Protein AF-A0A936DVP3-F1 (afdb_monomer)

pLDDT: mean 81.12, std 16.07, range [41.84, 94.88]

Structure (mmCIF, N/CA/C/O backbone):
data_AF-A0A936DVP3-F1
#
_entry.id   AF-A0A936DVP3-F1
#
loop_
_atom_site.group_PDB
_atom_site.id
_atom_site.type_symbol
_atom_site.label_atom_id
_atom_site.label_alt_id
_atom_site.label_comp_id
_atom_site.label_asym_id
_atom_site.label_entity_id
_atom_site.label_seq_id
_atom_site.pdbx_PDB_ins_code
_atom_site.Cartn_x
_atom_site.Cartn_y
_atom_site.Cartn_z
_atom_site.occupancy
_atom_site.B_iso_or_equiv
_atom_site.auth_seq_id
_atom_site.auth_comp_id
_atom_site.auth_asym_id
_atom_site.auth_atom_id
_atom_site.pdbx_PDB_model_num
ATOM 1 N N . MET A 1 1 ? -22.765 11.257 8.612 1.00 46.91 1 MET A N 1
ATOM 2 C CA . MET A 1 1 ? -21.535 12.067 8.511 1.00 46.91 1 MET A CA 1
ATOM 3 C C . MET A 1 1 ? -20.556 11.197 7.755 1.00 46.91 1 MET A C 1
ATOM 5 O O . MET A 1 1 ? -20.357 10.068 8.188 1.00 46.91 1 MET A O 1
ATOM 9 N N . GLU A 1 2 ? -20.076 11.655 6.603 1.00 44.72 2 GLU A N 1
ATOM 10 C CA . GLU A 1 2 ? -19.141 10.878 5.783 1.00 44.72 2 GLU A CA 1
ATOM 11 C C . GLU A 1 2 ? -17.770 10.792 6.474 1.00 44.72 2 GLU A C 1
ATOM 13 O O . GLU A 1 2 ? -17.414 11.715 7.216 1.00 44.72 2 GLU A O 1
ATOM 18 N N . PRO A 1 3 ? -17.003 9.707 6.280 1.00 55.53 3 PRO A N 1
ATOM 19 C CA . PRO A 1 3 ? -15.643 9.616 6.790 1.00 55.53 3 PRO A CA 1
ATOM 20 C C . PRO A 1 3 ? -14.762 10.691 6.148 1.00 55.53 3 PRO A C 1
ATOM 22 O O . PRO A 1 3 ? -14.774 10.858 4.929 1.00 55.53 3 PRO A O 1
ATOM 25 N N . THR A 1 4 ? -13.964 11.392 6.950 1.00 58.44 4 THR A N 1
ATOM 26 C CA . THR A 1 4 ? -12.962 12.326 6.425 1.00 58.44 4 THR A CA 1
ATOM 27 C C . THR A 1 4 ? -11.648 11.575 6.271 1.00 58.44 4 THR A C 1
ATOM 29 O O . THR A 1 4 ? -11.075 11.110 7.258 1.00 58.44 4 THR A O 1
ATOM 32 N N . VAL A 1 5 ? -11.165 11.447 5.039 1.00 58.06 5 VAL A N 1
ATOM 33 C CA . VAL A 1 5 ? -9.807 10.963 4.773 1.00 58.06 5 VAL A CA 1
ATOM 34 C C . VAL A 1 5 ? -8.860 12.152 4.902 1.00 58.06 5 VAL A C 1
ATOM 36 O O . VAL A 1 5 ? -9.026 13.147 4.199 1.00 58.06 5 VAL A O 1
ATOM 39 N N . ILE A 1 6 ? -7.881 12.063 5.803 1.00 57.75 6 ILE A N 1
ATOM 40 C CA . ILE A 1 6 ? -6.752 13.000 5.854 1.00 57.75 6 ILE A CA 1
ATOM 41 C C . ILE A 1 6 ? -5.555 12.338 5.162 1.00 57.75 6 I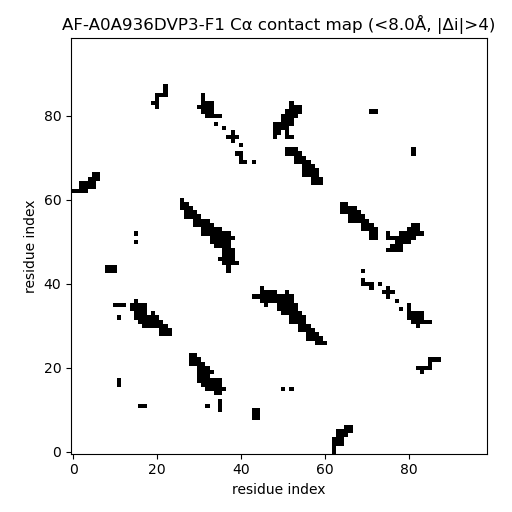LE A C 1
ATOM 43 O O . ILE A 1 6 ? -4.776 11.618 5.783 1.00 57.75 6 ILE A O 1
ATOM 47 N N . SER A 1 7 ? -5.460 12.512 3.842 1.00 55.09 7 SER A N 1
ATOM 48 C CA . SER A 1 7 ? -4.346 12.015 3.028 1.00 55.09 7 SER A CA 1
ATOM 49 C C . SER A 1 7 ? -3.312 13.125 2.824 1.00 55.09 7 SER A C 1
ATOM 51 O O . SER A 1 7 ? -3.503 14.001 1.983 1.00 55.09 7 SER A O 1
ATOM 53 N N . GLU A 1 8 ? -2.222 13.094 3.582 1.00 48.53 8 GLU A N 1
ATOM 54 C CA . GLU A 1 8 ? -1.038 13.925 3.333 1.00 48.53 8 GLU A CA 1
ATOM 55 C C . GLU A 1 8 ? -0.014 13.070 2.560 1.00 48.53 8 GLU A C 1
ATOM 57 O O . GLU A 1 8 ? 0.383 12.011 3.042 1.00 48.53 8 GLU A O 1
ATOM 62 N N . GLY A 1 9 ? 0.407 13.508 1.366 1.00 54.72 9 GLY A N 1
ATOM 63 C CA . GLY A 1 9 ? 1.612 12.990 0.691 1.00 54.72 9 GLY A CA 1
ATOM 64 C C . GLY A 1 9 ? 1.558 11.567 0.117 1.00 54.72 9 GLY A C 1
ATOM 65 O O . GLY A 1 9 ? 2.586 10.894 0.099 1.00 54.72 9 GLY A O 1
ATOM 66 N N . ILE A 1 10 ? 0.394 11.097 -0.344 1.00 62.41 10 ILE A N 1
ATOM 67 C CA . ILE A 1 10 ? 0.266 9.758 -0.938 1.00 62.41 10 ILE A CA 1
ATOM 68 C C . ILE A 1 10 ? 0.624 9.799 -2.425 1.00 62.41 10 ILE A C 1
ATOM 70 O O . ILE A 1 10 ? -0.003 10.540 -3.187 1.00 62.41 10 ILE A O 1
ATOM 74 N N . ASN A 1 11 ? 1.570 8.960 -2.848 1.00 64.19 11 ASN A N 1
ATOM 75 C CA . ASN A 1 11 ? 1.873 8.737 -4.263 1.00 64.19 11 ASN A CA 1
ATOM 76 C C . ASN A 1 11 ? 0.800 7.874 -4.913 1.00 64.19 11 ASN A C 1
ATOM 78 O O . ASN A 1 11 ? 0.940 6.675 -5.086 1.00 64.19 11 ASN A O 1
ATOM 82 N N . THR A 1 12 ? -0.348 8.492 -5.151 1.00 66.81 12 THR A N 1
ATOM 83 C CA . THR A 1 12 ? -1.434 7.902 -5.937 1.00 66.81 12 THR A CA 1
ATOM 84 C C . THR A 1 12 ? -1.496 8.647 -7.253 1.00 66.81 12 THR A C 1
ATOM 86 O O . THR A 1 12 ? -2.471 9.340 -7.558 1.00 66.81 12 THR A O 1
ATOM 89 N N . GLY A 1 13 ? -0.394 8.572 -7.994 1.00 73.62 13 GLY A N 1
ATOM 90 C CA . GLY A 1 13 ? -0.302 9.089 -9.343 1.00 73.62 13 GLY A CA 1
ATOM 91 C C . GLY A 1 13 ? -1.471 8.608 -10.202 1.00 73.62 13 GLY A C 1
ATOM 92 O O . GLY A 1 13 ? -2.132 7.593 -9.951 1.00 73.62 13 GLY A O 1
ATOM 93 N N . SER A 1 14 ? -1.784 9.390 -11.233 1.00 76.12 14 SER A N 1
ATOM 94 C CA . SER A 1 14 ? -2.804 9.005 -12.202 1.00 76.12 14 SER A CA 1
ATOM 95 C C . SER A 1 14 ? -2.345 7.757 -12.958 1.00 76.12 14 SER A C 1
ATOM 97 O O . SER A 1 14 ? -1.598 7.876 -13.923 1.00 76.12 14 SER A O 1
ATOM 99 N N . GLY A 1 15 ? -2.857 6.587 -12.582 1.00 79.00 15 GLY A N 1
ATOM 100 C CA . GLY A 1 15 ? -2.497 5.315 -13.218 1.00 79.00 15 GLY A CA 1
ATOM 101 C C . GLY A 1 15 ? -2.071 4.235 -12.232 1.00 79.00 15 GLY A C 1
ATOM 102 O O . GLY A 1 15 ? -2.130 3.065 -12.591 1.00 79.00 15 GLY A O 1
ATOM 103 N N . ASP A 1 16 ? -1.785 4.605 -10.983 1.00 86.69 16 ASP A N 1
ATOM 104 C CA . ASP A 1 16 ? -1.182 3.721 -9.972 1.00 86.69 16 ASP A CA 1
ATOM 105 C C . ASP A 1 16 ? -2.149 2.661 -9.423 1.00 86.69 16 ASP A C 1
ATOM 107 O O . ASP A 1 16 ? -1.786 1.764 -8.658 1.00 86.69 16 ASP A O 1
ATOM 111 N N . GLN A 1 17 ? -3.414 2.747 -9.843 1.00 90.44 17 GLN A N 1
ATOM 112 C CA . GLN A 1 17 ? -4.494 1.833 -9.478 1.00 90.44 17 GLN A CA 1
ATOM 113 C C . GLN A 1 17 ? -4.678 1.703 -7.961 1.00 90.44 17 GLN A C 1
ATOM 115 O O . GLN A 1 17 ? -5.043 0.638 -7.467 1.00 90.44 17 GLN A O 1
ATOM 120 N N . PHE A 1 18 ? -4.460 2.784 -7.209 1.00 90.19 18 PHE A N 1
ATOM 121 C CA . PHE A 1 18 ? -4.799 2.810 -5.790 1.00 90.19 18 PHE A CA 1
ATOM 122 C C . PHE A 1 18 ? -6.262 2.402 -5.580 1.00 90.19 18 PHE A C 1
ATOM 124 O O . PHE A 1 18 ? -7.175 2.961 -6.191 1.00 90.19 18 PHE A O 1
ATOM 131 N N . GLY A 1 19 ? -6.483 1.409 -4.720 1.00 89.94 19 GLY A N 1
ATOM 132 C CA . GLY A 1 19 ? -7.802 0.808 -4.532 1.00 89.94 19 GLY A CA 1
ATOM 133 C C . GLY A 1 19 ? -8.073 -0.408 -5.419 1.00 89.94 19 GLY A C 1
ATOM 134 O O . GLY A 1 19 ? -9.186 -0.929 -5.370 1.00 89.94 19 GLY A O 1
ATOM 135 N N . SER A 1 20 ? -7.096 -0.906 -6.188 1.00 89.38 20 SER A N 1
ATOM 136 C CA . SER A 1 20 ? -7.262 -2.139 -6.980 1.00 89.38 20 SER A CA 1
ATOM 137 C C . SER A 1 20 ? -7.554 -3.359 -6.101 1.00 89.38 20 SER A C 1
ATOM 139 O O . SER A 1 20 ? -8.225 -4.296 -6.530 1.00 89.38 20 SER A O 1
ATOM 141 N N . ALA A 1 21 ? -7.042 -3.341 -4.869 1.00 89.38 21 ALA A N 1
ATOM 142 C CA . ALA A 1 21 ? -7.331 -4.297 -3.817 1.00 89.38 21 ALA A CA 1
ATOM 1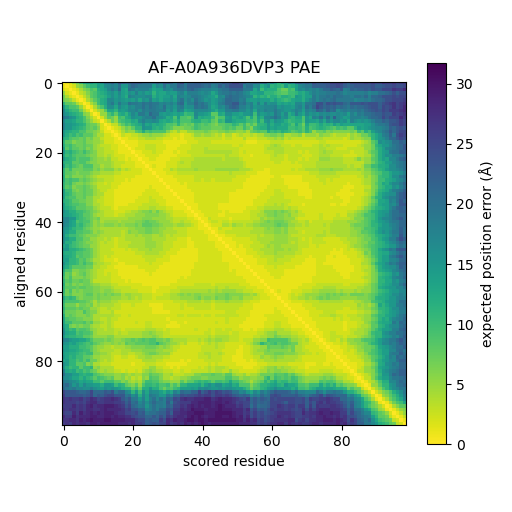43 C C . ALA A 1 21 ? -7.582 -3.524 -2.519 1.00 89.38 21 ALA A C 1
ATOM 145 O O . ALA A 1 21 ? -6.754 -2.714 -2.108 1.00 89.38 21 ALA A O 1
ATOM 146 N N . VAL A 1 22 ? -8.721 -3.772 -1.873 1.00 90.56 22 VAL A N 1
ATOM 147 C CA . VAL A 1 22 ? -9.097 -3.123 -0.612 1.00 90.56 22 VAL A CA 1
ATOM 148 C C . VAL A 1 22 ? -9.514 -4.190 0.387 1.00 90.56 22 VAL A C 1
ATOM 150 O O . VAL A 1 22 ? -10.396 -5.004 0.111 1.00 90.56 22 VAL A O 1
ATOM 153 N N . LEU A 1 23 ? -8.901 -4.155 1.566 1.00 89.62 23 LEU A N 1
ATOM 154 C CA . LEU A 1 23 ? -9.297 -4.944 2.725 1.00 89.62 23 LEU A CA 1
ATOM 155 C C . LEU A 1 23 ? -9.597 -4.004 3.883 1.00 89.62 23 LEU A C 1
ATOM 157 O O . LEU A 1 23 ? -8.817 -3.100 4.165 1.00 89.62 23 LEU A O 1
ATOM 1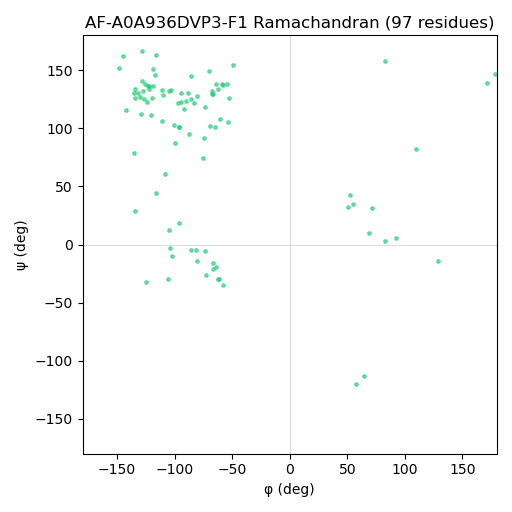61 N N . ILE A 1 24 ? -10.711 -4.229 4.573 1.00 89.94 24 ILE A N 1
ATOM 162 C CA . ILE A 1 24 ? -11.100 -3.450 5.750 1.00 89.94 24 ILE A CA 1
ATOM 163 C C . ILE A 1 24 ? -11.485 -4.423 6.859 1.00 89.94 24 ILE A C 1
ATOM 165 O O . ILE A 1 24 ? -12.277 -5.340 6.640 1.00 89.94 24 ILE A O 1
ATOM 169 N N . SER A 1 25 ? -10.935 -4.213 8.051 1.00 88.69 25 SER A N 1
ATOM 170 C CA . SER A 1 25 ? -11.310 -4.948 9.255 1.00 88.69 25 SER A CA 1
ATOM 171 C C . SER A 1 25 ? -11.295 -4.007 10.456 1.00 88.69 25 SER A C 1
ATOM 173 O O . SER A 1 25 ? -10.254 -3.456 10.810 1.00 88.69 25 SER A O 1
ATOM 175 N N . GLY A 1 26 ? -12.467 -3.782 11.056 1.00 90.50 26 GLY A N 1
ATOM 176 C CA . GLY A 1 26 ? -12.633 -2.828 12.153 1.00 90.50 26 GLY A CA 1
ATOM 177 C C . GLY A 1 26 ? -12.200 -1.412 11.761 1.00 90.50 26 GLY A C 1
ATOM 178 O O . GLY A 1 26 ? -12.744 -0.824 10.826 1.00 90.50 26 GLY A O 1
ATOM 179 N N . ASP A 1 27 ? -11.214 -0.887 12.484 1.00 93.31 27 ASP A N 1
ATOM 180 C CA . ASP A 1 27 ? -10.627 0.439 12.271 1.00 93.31 27 ASP A CA 1
ATOM 181 C C . ASP A 1 27 ? -9.344 0.401 11.429 1.00 93.31 27 ASP A C 1
ATOM 183 O O . ASP A 1 27 ? -8.576 1.356 11.454 1.00 93.31 27 ASP A O 1
ATOM 187 N N . MET A 1 28 ? -9.090 -0.681 10.688 1.00 92.50 28 MET A N 1
ATOM 188 C CA . MET A 1 28 ? -7.941 -0.809 9.789 1.00 92.50 28 MET A CA 1
ATOM 189 C C . MET A 1 28 ? -8.395 -1.008 8.343 1.00 92.50 28 MET A C 1
ATOM 191 O O . MET A 1 28 ? -9.280 -1.821 8.068 1.00 92.50 28 MET A O 1
ATOM 195 N N . ALA A 1 29 ? -7.746 -0.303 7.418 1.00 91.75 29 ALA A N 1
ATOM 196 C CA . ALA A 1 29 ? -7.878 -0.511 5.983 1.00 91.75 29 ALA A CA 1
ATOM 197 C C . ALA A 1 29 ? -6.498 -0.733 5.357 1.00 91.75 29 ALA A C 1
ATOM 199 O O . ALA A 1 29 ? -5.536 -0.050 5.703 1.00 91.75 29 ALA A O 1
ATOM 200 N N . VAL A 1 30 ? -6.408 -1.683 4.432 1.00 93.00 30 VAL A N 1
ATOM 201 C CA . VAL A 1 30 ? -5.202 -1.995 3.662 1.00 93.00 30 VAL A CA 1
ATOM 202 C C . VAL A 1 30 ? -5.561 -1.894 2.189 1.00 93.00 30 VAL A C 1
ATOM 204 O O . VAL A 1 30 ? -6.501 -2.549 1.731 1.00 93.00 30 VAL A O 1
ATOM 207 N N . ILE A 1 31 ? -4.845 -1.041 1.467 1.00 92.81 31 ILE A N 1
ATOM 208 C CA . ILE A 1 31 ? -5.171 -0.663 0.096 1.00 92.81 31 ILE A CA 1
ATOM 209 C C . ILE A 1 31 ? -3.951 -0.898 -0.789 1.00 92.81 31 ILE A C 1
ATOM 211 O O . ILE A 1 31 ? -2.871 -0.392 -0.499 1.00 92.81 31 ILE A O 1
ATOM 215 N N . GLY A 1 32 ? -4.125 -1.673 -1.855 1.00 93.19 32 GLY A N 1
ATOM 216 C CA . GLY A 1 32 ? -3.105 -1.902 -2.873 1.00 93.19 32 GLY A CA 1
ATOM 217 C C . GLY A 1 32 ? -3.123 -0.823 -3.954 1.00 93.19 32 GLY A C 1
ATOM 218 O O . GLY A 1 32 ? -4.194 -0.337 -4.330 1.00 93.19 32 GLY A O 1
ATOM 219 N N . ALA A 1 33 ? -1.935 -0.487 -4.451 1.00 94.88 33 ALA A N 1
ATOM 220 C CA . ALA A 1 33 ? -1.690 0.321 -5.642 1.00 94.88 33 ALA A CA 1
ATOM 221 C C . ALA A 1 33 ? -0.590 -0.372 -6.470 1.00 94.88 33 ALA A C 1
ATOM 223 O O . ALA A 1 33 ? 0.585 -0.031 -6.356 1.00 94.88 33 ALA A O 1
ATOM 224 N N . PRO A 1 34 ? -0.924 -1.429 -7.229 1.00 94.62 34 PRO A N 1
ATOM 225 C CA . PRO A 1 34 ? 0.059 -2.271 -7.910 1.00 94.62 34 PRO A CA 1
ATOM 226 C C . PRO A 1 34 ? 0.824 -1.563 -9.022 1.00 94.62 34 PRO A C 1
ATOM 228 O O . PRO A 1 34 ? 1.845 -2.077 -9.456 1.00 94.62 34 PRO A O 1
ATOM 231 N N . ASN A 1 35 ? 0.333 -0.417 -9.482 1.00 94.31 35 ASN A N 1
ATOM 232 C CA . ASN A 1 35 ? 0.976 0.375 -10.518 1.00 94.31 35 ASN A CA 1
ATOM 233 C C . ASN A 1 35 ? 1.659 1.618 -9.938 1.00 94.31 35 ASN A C 1
ATOM 235 O O . ASN A 1 35 ? 1.985 2.533 -10.677 1.00 94.31 35 ASN A O 1
ATOM 239 N N . GLU A 1 36 ? 1.815 1.696 -8.616 1.00 93.81 36 GLU A N 1
ATOM 240 C CA . GLU A 1 36 ? 2.590 2.778 -8.026 1.00 93.81 36 GLU A CA 1
ATOM 241 C C . GLU A 1 36 ? 4.065 2.636 -8.401 1.00 93.81 36 GLU A C 1
ATOM 243 O O . GLU A 1 36 ? 4.6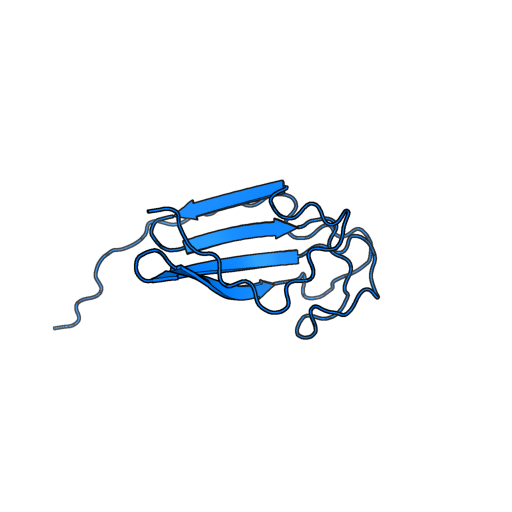64 1.564 -8.253 1.00 93.81 36 GLU A O 1
ATOM 248 N N . ASP A 1 37 ? 4.626 3.733 -8.897 1.00 92.69 37 ASP A N 1
ATOM 249 C CA .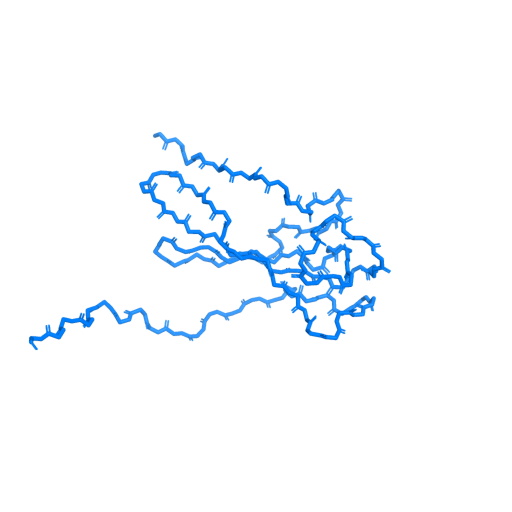 ASP A 1 37 ? 6.017 3.818 -9.306 1.00 92.69 37 ASP A CA 1
ATOM 250 C C . ASP A 1 37 ? 6.854 4.261 -8.115 1.00 92.69 37 ASP A C 1
ATOM 252 O O . ASP A 1 37 ? 6.592 5.324 -7.575 1.00 92.69 37 ASP A O 1
ATOM 256 N N . SER A 1 38 ? 7.868 3.485 -7.720 1.00 91.62 38 SER A N 1
ATOM 257 C CA . SER A 1 38 ? 8.885 3.874 -6.724 1.00 91.62 38 SER A CA 1
ATOM 258 C C . SER A 1 38 ? 9.864 2.718 -6.487 1.00 91.62 38 SER A C 1
ATOM 260 O O . SER A 1 38 ? 9.474 1.555 -6.517 1.00 91.62 38 SER A O 1
ATOM 262 N N . ALA A 1 39 ? 11.135 2.984 -6.208 1.00 90.31 39 ALA A N 1
ATOM 263 C CA . ALA A 1 39 ? 12.054 2.015 -5.599 1.00 90.31 39 ALA A CA 1
ATOM 264 C C . ALA A 1 39 ? 12.254 2.286 -4.092 1.00 90.31 39 ALA A C 1
ATOM 266 O O . ALA A 1 39 ? 12.853 1.484 -3.371 1.00 90.31 39 ALA A O 1
ATOM 267 N N . SER A 1 40 ? 11.771 3.426 -3.598 1.00 88.38 40 SER A N 1
ATOM 268 C CA . SER A 1 40 ? 11.996 3.913 -2.242 1.00 88.38 40 SER A CA 1
ATOM 269 C C . SER A 1 40 ? 10.956 3.399 -1.256 1.00 88.38 40 SER A C 1
ATOM 271 O O . SER A 1 40 ? 9.762 3.566 -1.448 1.00 88.38 40 SER A O 1
ATOM 273 N N . ILE A 1 41 ? 11.398 2.854 -0.122 1.00 84.81 41 ILE A N 1
ATOM 274 C CA . ILE A 1 41 ? 10.494 2.429 0.964 1.00 84.81 41 ILE A CA 1
ATOM 275 C C . ILE A 1 41 ? 10.126 3.566 1.938 1.00 84.81 41 ILE A C 1
ATOM 277 O O . ILE A 1 41 ? 9.349 3.346 2.864 1.00 84.81 41 ILE A O 1
ATOM 281 N N . VAL A 1 42 ? 10.715 4.759 1.779 1.00 82.88 42 VAL A N 1
ATOM 282 C CA . VAL A 1 42 ? 10.530 5.907 2.694 1.00 82.88 42 VAL A CA 1
ATOM 283 C C . VAL A 1 42 ? 10.055 7.179 1.998 1.00 82.88 42 VAL A C 1
ATOM 285 O O . VAL A 1 42 ? 9.332 7.964 2.606 1.00 82.88 42 VAL A O 1
ATOM 288 N N . ASP A 1 43 ? 10.461 7.394 0.747 1.00 86.25 43 ASP A N 1
ATOM 289 C CA . ASP A 1 43 ? 10.059 8.551 -0.047 1.00 86.25 43 ASP A CA 1
ATOM 290 C C . ASP A 1 43 ? 8.958 8.129 -1.005 1.00 86.25 43 ASP A C 1
ATOM 292 O O . ASP A 1 43 ? 9.217 7.502 -2.027 1.00 86.25 43 ASP A O 1
ATOM 296 N N . GLN A 1 44 ? 7.727 8.483 -0.654 1.00 85.12 44 GLN A N 1
ATOM 297 C CA . GLN A 1 44 ? 6.581 8.212 -1.507 1.00 85.12 44 GLN A CA 1
ATOM 298 C C . GLN A 1 44 ? 6.648 9.031 -2.802 1.00 85.12 44 GLN A C 1
ATOM 300 O O . GLN A 1 44 ? 6.074 8.611 -3.779 1.00 85.12 44 GLN A O 1
ATOM 305 N N . ASN A 1 45 ? 7.382 10.144 -2.892 1.00 85.25 45 ASN A N 1
ATOM 306 C CA . ASN A 1 45 ? 7.456 10.902 -4.152 1.00 85.25 45 ASN A CA 1
ATOM 307 C C . ASN A 1 45 ? 8.455 10.316 -5.163 1.00 85.25 45 ASN A C 1
ATOM 309 O O . ASN A 1 45 ? 8.576 10.838 -6.277 1.00 85.25 45 ASN A O 1
ATOM 313 N N . ASP A 1 46 ? 9.206 9.281 -4.781 1.00 88.31 46 ASP A N 1
ATOM 314 C CA . ASP A 1 46 ? 10.062 8.566 -5.716 1.00 88.31 46 ASP A CA 1
ATOM 315 C C . ASP A 1 46 ? 9.204 7.882 -6.781 1.00 88.31 46 ASP A C 1
ATOM 317 O O . ASP A 1 46 ? 8.175 7.319 -6.462 1.00 88.31 46 ASP A O 1
ATOM 321 N N . ASN A 1 47 ? 9.637 7.932 -8.037 1.00 90.81 47 ASN A N 1
ATOM 322 C CA . ASN A 1 47 ? 8.972 7.283 -9.171 1.00 90.81 47 ASN A CA 1
ATOM 323 C C . ASN A 1 47 ? 10.006 6.545 -10.045 1.00 90.81 47 ASN A C 1
ATOM 325 O O . ASN A 1 47 ? 9.893 6.465 -11.267 1.00 90.81 47 ASN A O 1
ATOM 329 N N . SER A 1 48 ? 11.100 6.082 -9.428 1.00 92.94 48 SER A N 1
ATOM 330 C CA . SER A 1 48 ? 12.266 5.549 -10.143 1.00 92.94 48 SER A CA 1
ATOM 331 C C . SER A 1 48 ? 12.125 4.099 -10.630 1.00 92.94 48 SER A C 1
ATOM 333 O O . SER A 1 48 ? 12.915 3.681 -11.480 1.00 92.94 48 SER A O 1
ATOM 335 N N . ALA A 1 49 ? 11.126 3.347 -10.153 1.00 93.12 49 ALA A N 1
ATOM 336 C CA . ALA A 1 49 ? 10.832 1.984 -10.603 1.00 93.12 49 ALA A CA 1
ATOM 337 C C . ALA A 1 49 ? 9.353 1.832 -10.979 1.00 93.12 49 ALA A C 1
ATOM 339 O O . ALA A 1 49 ? 8.484 1.887 -10.115 1.00 93.12 49 ALA A O 1
ATOM 340 N N . LEU A 1 50 ? 9.109 1.637 -12.277 1.00 93.75 50 LEU A N 1
ATOM 341 C CA . LEU A 1 50 ? 7.788 1.612 -12.912 1.00 93.75 50 LEU A CA 1
ATOM 342 C C . LEU A 1 50 ? 6.957 0.398 -12.477 1.00 93.75 50 LEU A C 1
ATOM 344 O O . LEU A 1 50 ? 7.442 -0.726 -12.588 1.00 93.75 50 LEU A O 1
ATOM 348 N N . ASP A 1 51 ? 5.700 0.592 -12.090 1.00 93.75 51 ASP A N 1
ATOM 349 C CA . ASP A 1 51 ? 4.750 -0.451 -11.689 1.00 93.75 51 ASP A CA 1
ATOM 350 C C . ASP A 1 51 ? 5.328 -1.420 -10.630 1.00 93.75 51 ASP A C 1
ATOM 352 O O . ASP A 1 51 ? 5.042 -2.624 -10.634 1.00 93.75 51 ASP A O 1
ATOM 356 N N . SER A 1 52 ? 6.207 -0.934 -9.748 1.00 94.44 52 SER A N 1
ATOM 357 C CA . SER A 1 52 ? 6.784 -1.760 -8.675 1.00 94.44 52 SER A CA 1
ATOM 358 C C . SER A 1 52 ? 5.756 -2.059 -7.580 1.00 94.44 52 SER A C 1
ATOM 360 O O . SER A 1 52 ? 5.805 -3.102 -6.920 1.00 94.44 52 SER A O 1
ATOM 362 N N . GLY A 1 53 ? 4.773 -1.170 -7.441 1.00 94.56 53 GLY A N 1
ATOM 363 C CA . GLY A 1 53 ? 3.601 -1.316 -6.605 1.00 94.56 53 GLY A CA 1
ATOM 364 C C . GLY A 1 53 ? 3.829 -0.962 -5.139 1.00 94.56 53 GLY A C 1
ATOM 365 O O . GLY A 1 53 ? 4.943 -0.997 -4.600 1.00 94.56 53 GLY A O 1
ATOM 366 N N . ALA A 1 54 ? 2.731 -0.646 -4.463 1.00 94.00 54 ALA A N 1
ATOM 367 C CA . ALA A 1 54 ? 2.709 -0.290 -3.055 1.00 94.00 54 ALA A CA 1
ATOM 368 C C . ALA A 1 54 ? 1.453 -0.798 -2.339 1.00 94.00 54 ALA A C 1
ATOM 370 O O . ALA A 1 54 ? 0.421 -1.118 -2.939 1.00 94.00 54 ALA A O 1
ATOM 371 N N . VAL A 1 55 ? 1.543 -0.841 -1.010 1.00 93.69 55 VAL A N 1
ATOM 372 C CA . VAL A 1 55 ? 0.415 -1.070 -0.107 1.00 93.69 55 VAL A CA 1
ATOM 373 C C . VAL A 1 55 ? 0.375 0.028 0.945 1.00 93.69 55 VAL A C 1
ATOM 375 O O . VAL A 1 55 ? 1.368 0.314 1.611 1.00 93.69 55 VAL A O 1
ATOM 378 N N . TYR A 1 56 ? -0.806 0.595 1.144 1.00 92.00 56 TYR A N 1
ATOM 379 C CA . TYR A 1 56 ? -1.065 1.650 2.110 1.00 92.00 56 TYR A CA 1
ATOM 380 C C . TYR A 1 56 ? -1.932 1.105 3.234 1.00 92.00 56 TYR A C 1
ATOM 382 O O . TYR A 1 56 ? -2.952 0.456 2.988 1.00 92.00 56 TYR A O 1
ATOM 390 N N . VAL A 1 57 ? -1.539 1.384 4.472 1.00 92.19 57 VAL A N 1
ATOM 391 C CA . VAL A 1 57 ? -2.308 1.010 5.661 1.00 92.19 57 VAL A CA 1
ATOM 392 C C . VAL A 1 57 ? -2.880 2.269 6.279 1.00 92.19 57 VAL A C 1
ATOM 394 O O . VAL A 1 57 ? -2.138 3.207 6.567 1.00 92.19 57 VAL A O 1
ATOM 397 N N . PHE A 1 58 ? -4.182 2.269 6.528 1.00 92.00 58 PHE A N 1
ATOM 398 C CA . PHE A 1 58 ? -4.891 3.339 7.211 1.00 92.00 58 PHE A CA 1
ATOM 399 C C . PHE A 1 58 ? -5.495 2.825 8.507 1.00 92.00 58 PHE A C 1
ATOM 401 O O . PHE A 1 58 ? -5.968 1.686 8.573 1.00 92.00 58 PHE A O 1
ATOM 408 N N . THR A 1 59 ? -5.538 3.690 9.515 1.00 93.62 59 THR A N 1
ATOM 409 C CA . THR A 1 59 ? -6.337 3.464 10.718 1.00 93.62 59 THR A CA 1
ATOM 410 C C . THR A 1 59 ? -7.390 4.542 10.889 1.00 93.62 59 THR A C 1
ATOM 412 O O . THR A 1 59 ? -7.226 5.680 10.440 1.00 93.62 59 THR A O 1
ATOM 415 N N . ARG A 1 60 ? -8.500 4.166 11.521 1.00 93.31 60 ARG A N 1
ATOM 416 C CA . ARG A 1 60 ? -9.616 5.057 11.807 1.00 93.31 60 ARG A CA 1
ATOM 417 C C . ARG A 1 60 ? -9.642 5.447 13.278 1.00 93.31 60 ARG A C 1
ATOM 419 O O . ARG A 1 60 ? -9.640 4.587 14.151 1.00 93.31 60 ARG A O 1
ATOM 426 N N . THR A 1 61 ? -9.788 6.741 13.539 1.00 90.88 61 THR A N 1
ATOM 427 C CA . THR A 1 61 ? -10.136 7.275 14.861 1.00 90.88 61 THR A CA 1
ATOM 428 C C . THR A 1 61 ? -11.439 8.058 14.738 1.00 90.88 61 THR A C 1
ATOM 430 O O . THR A 1 61 ? -11.495 9.108 14.094 1.00 90.88 61 THR A O 1
ATOM 433 N N . GLY A 1 62 ? -12.517 7.542 15.333 1.00 90.31 62 GLY A N 1
ATOM 434 C CA . GLY A 1 62 ? -13.858 8.099 15.145 1.00 90.31 62 GLY A CA 1
ATOM 435 C C . GLY A 1 62 ? -14.310 7.963 13.688 1.00 90.31 62 GLY A C 1
ATOM 436 O O . GLY A 1 62 ? -14.517 6.855 13.203 1.00 90.31 62 GLY A O 1
ATOM 437 N N . THR A 1 63 ? -14.465 9.083 12.981 1.00 87.31 63 THR A N 1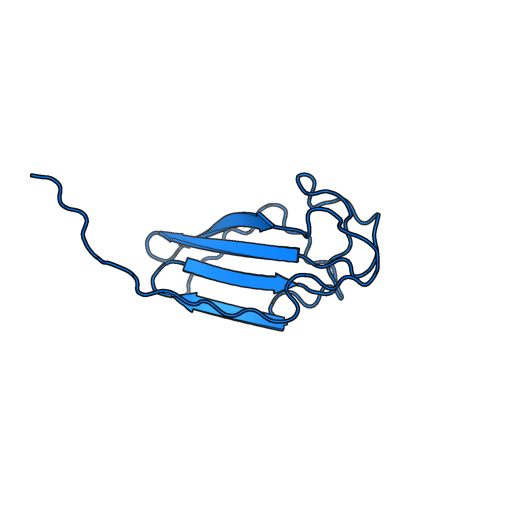
ATOM 438 C CA . THR A 1 63 ? -14.799 9.110 11.543 1.00 87.31 63 THR A CA 1
ATOM 439 C C . THR A 1 63 ? -13.606 9.451 10.648 1.00 87.31 63 THR A C 1
ATOM 441 O O . THR A 1 63 ? -13.760 9.472 9.428 1.00 87.31 63 THR A O 1
ATOM 444 N N . ALA A 1 64 ? -12.436 9.734 11.226 1.00 87.88 64 ALA A N 1
ATOM 445 C CA . ALA A 1 64 ? -11.255 10.151 10.482 1.00 87.88 64 ALA A CA 1
ATOM 446 C C . ALA A 1 64 ? -10.359 8.952 10.166 1.00 87.88 64 ALA A C 1
ATOM 448 O O . ALA A 1 64 ? -10.025 8.192 11.074 1.00 87.88 64 ALA A O 1
ATOM 449 N N . TRP A 1 65 ? -9.948 8.814 8.906 1.00 91.00 65 TRP A N 1
ATOM 450 C CA . TRP A 1 65 ? -8.936 7.847 8.476 1.00 91.00 65 TRP A CA 1
ATOM 451 C C . TRP A 1 65 ? -7.602 8.550 8.245 1.00 91.00 65 TRP A C 1
ATOM 453 O O . TRP A 1 65 ? -7.564 9.567 7.550 1.00 91.00 65 TRP A O 1
ATOM 463 N N . SER A 1 66 ? -6.520 7.990 8.778 1.00 90.19 66 SER A N 1
ATOM 464 C CA . SER A 1 66 ? -5.152 8.466 8.559 1.00 90.19 66 SER A CA 1
ATOM 465 C C . SER A 1 66 ? -4.244 7.332 8.098 1.00 90.19 66 SER A C 1
ATOM 467 O O . SER A 1 66 ? -4.358 6.199 8.573 1.00 90.19 66 SER A O 1
ATOM 469 N N . GLN A 1 67 ? -3.338 7.627 7.164 1.00 90.75 67 GLN A N 1
ATOM 470 C CA . GLN A 1 67 ? -2.313 6.674 6.745 1.00 90.75 67 GLN A CA 1
ATOM 471 C C . GLN A 1 67 ? -1.342 6.429 7.905 1.00 90.75 67 GLN A C 1
ATOM 473 O O . GLN A 1 67 ? -0.817 7.367 8.498 1.00 90.75 67 GLN A O 1
ATOM 478 N N . GLN A 1 68 ? -1.105 5.161 8.218 1.00 92.38 68 GLN A N 1
ATOM 479 C CA . GLN A 1 68 ? -0.149 4.713 9.230 1.00 92.38 68 GLN A CA 1
ATOM 480 C C . GLN A 1 68 ? 1.111 4.114 8.616 1.00 92.38 68 GLN A C 1
ATOM 482 O O . GLN A 1 68 ? 2.176 4.183 9.224 1.00 92.38 68 GLN A O 1
ATOM 487 N N . ALA A 1 69 ? 1.000 3.515 7.428 1.00 90.75 69 ALA A N 1
ATOM 488 C CA . ALA A 1 69 ? 2.145 2.920 6.758 1.00 90.75 69 ALA A CA 1
ATOM 489 C C . ALA A 1 69 ? 2.034 2.996 5.236 1.00 90.75 69 ALA A C 1
ATOM 491 O O . ALA A 1 69 ? 0.940 2.976 4.668 1.00 90.75 69 ALA A O 1
ATOM 492 N N . TYR A 1 70 ? 3.207 3.037 4.615 1.00 90.25 70 TYR A N 1
ATOM 493 C CA . TYR A 1 70 ? 3.461 2.796 3.203 1.00 90.25 70 TYR A CA 1
ATOM 494 C C . TYR A 1 70 ? 4.423 1.613 3.124 1.00 90.25 70 TYR A C 1
ATOM 496 O O . TYR A 1 70 ? 5.452 1.605 3.803 1.00 90.25 70 TYR A O 1
ATOM 504 N N . LEU A 1 71 ? 4.050 0.587 2.372 1.00 92.06 71 LEU A N 1
ATOM 505 C CA . LEU A 1 71 ? 4.788 -0.662 2.266 1.00 92.06 71 LEU A CA 1
ATOM 506 C C . LEU A 1 71 ? 5.124 -0.927 0.802 1.00 92.06 71 LEU A C 1
ATOM 508 O O . LEU A 1 71 ? 4.257 -0.831 -0.066 1.00 92.06 71 LEU A O 1
ATOM 512 N N . LYS A 1 72 ? 6.361 -1.358 0.564 1.00 92.00 72 LYS A N 1
ATOM 513 C CA . LYS A 1 72 ? 6.841 -1.851 -0.727 1.00 92.00 72 LYS A CA 1
ATOM 514 C C . LYS A 1 72 ? 7.504 -3.211 -0.569 1.00 92.00 72 LYS A C 1
ATOM 516 O O . LYS A 1 72 ? 7.858 -3.615 0.544 1.00 92.00 72 LYS A O 1
ATOM 521 N N . ALA A 1 73 ? 7.725 -3.890 -1.690 1.00 87.69 73 ALA A N 1
ATOM 522 C CA . ALA A 1 73 ? 8.648 -5.011 -1.720 1.00 87.69 73 ALA A CA 1
ATOM 523 C C . ALA A 1 73 ? 10.059 -4.541 -1.288 1.00 87.69 73 ALA A C 1
ATOM 525 O O . ALA A 1 73 ? 10.501 -3.468 -1.698 1.00 87.69 73 ALA A O 1
ATOM 526 N N . PRO A 1 74 ? 10.789 -5.317 -0.466 1.00 85.56 74 PRO A N 1
ATOM 527 C CA . PRO A 1 74 ? 12.146 -4.959 -0.038 1.00 85.56 74 PRO A CA 1
ATOM 528 C C . PRO A 1 74 ? 13.152 -4.916 -1.200 1.00 85.56 74 PRO A C 1
ATOM 530 O O . PRO A 1 74 ? 14.211 -4.309 -1.074 1.00 85.56 74 PRO A O 1
ATOM 533 N N . ASN A 1 75 ? 12.817 -5.556 -2.318 1.00 87.12 75 ASN A N 1
ATOM 534 C CA . ASN A 1 75 ? 13.537 -5.545 -3.583 1.00 87.12 75 ASN A CA 1
ATOM 535 C C . ASN A 1 75 ? 12.678 -4.905 -4.686 1.00 87.12 75 ASN A C 1
ATOM 537 O O . ASN A 1 75 ? 12.580 -5.483 -5.756 1.00 87.12 75 ASN A O 1
ATOM 541 N N . ALA A 1 76 ? 12.014 -3.778 -4.400 1.00 88.06 76 ALA A N 1
ATOM 542 C CA . ALA A 1 76 ? 11.108 -3.118 -5.341 1.00 88.06 76 ALA A CA 1
ATOM 543 C C . ALA A 1 76 ? 11.790 -2.839 -6.689 1.00 88.06 76 ALA A C 1
ATOM 545 O O . ALA A 1 76 ? 12.605 -1.921 -6.817 1.00 88.06 76 ALA A O 1
ATOM 546 N N . GLU A 1 77 ? 11.428 -3.637 -7.685 1.00 90.81 77 GLU A N 1
ATOM 547 C CA . GLU A 1 77 ? 11.879 -3.518 -9.062 1.00 90.81 77 GLU A CA 1
ATOM 548 C C . GLU A 1 77 ? 10.696 -3.211 -9.977 1.00 90.81 77 GLU A C 1
ATOM 550 O O . GLU A 1 77 ? 9.523 -3.355 -9.617 1.00 90.81 77 GLU A O 1
ATOM 555 N N . SER A 1 78 ? 11.007 -2.741 -11.183 1.00 93.06 78 SER A N 1
ATOM 556 C CA . SER A 1 78 ? 9.967 -2.430 -12.150 1.00 93.06 78 SER A CA 1
ATOM 557 C C . SER A 1 78 ? 9.114 -3.666 -12.439 1.00 93.06 78 SER A C 1
ATOM 559 O O . SER A 1 78 ? 9.649 -4.749 -12.677 1.00 93.06 78 SER A O 1
ATOM 561 N N . THR A 1 79 ? 7.797 -3.488 -12.513 1.00 92.19 79 THR A N 1
ATOM 562 C CA . THR A 1 79 ? 6.781 -4.512 -12.816 1.00 92.19 79 THR A CA 1
ATOM 563 C C . THR A 1 79 ? 6.559 -5.592 -11.751 1.00 92.19 79 THR A C 1
ATOM 565 O O . THR A 1 79 ? 5.804 -6.534 -12.003 1.00 92.19 79 THR A O 1
ATOM 568 N N . ASP A 1 80 ? 7.130 -5.444 -10.552 1.00 92.38 80 ASP A N 1
ATOM 569 C CA . ASP A 1 80 ? 6.866 -6.348 -9.421 1.00 92.38 80 ASP A CA 1
ATOM 570 C C . ASP A 1 80 ? 5.394 -6.340 -8.980 1.00 92.38 80 ASP A C 1
ATOM 572 O O . ASP A 1 80 ? 4.877 -7.353 -8.497 1.00 92.38 80 ASP A O 1
ATOM 576 N N . GLN A 1 81 ? 4.704 -5.209 -9.158 1.00 92.50 81 GLN A N 1
ATOM 577 C CA . GLN A 1 81 ? 3.283 -5.035 -8.861 1.00 92.50 81 GLN A CA 1
ATOM 578 C C . GLN A 1 81 ? 2.890 -5.464 -7.441 1.00 92.50 81 GLN A C 1
ATOM 580 O O . GLN A 1 81 ? 1.856 -6.113 -7.214 1.00 92.50 81 GLN A O 1
ATOM 585 N N . PHE A 1 82 ? 3.717 -5.105 -6.456 1.00 93.06 82 PHE A N 1
ATOM 586 C CA . PHE A 1 82 ? 3.420 -5.362 -5.054 1.00 93.06 82 PHE A CA 1
ATOM 587 C C . PHE A 1 82 ? 2.051 -4.775 -4.670 1.00 93.06 82 PHE A C 1
ATOM 589 O O . PHE A 1 82 ? 1.677 -3.681 -5.083 1.00 93.06 82 PHE A O 1
ATOM 596 N N . GLY A 1 83 ? 1.262 -5.524 -3.895 1.00 89.56 83 GLY A N 1
ATOM 597 C CA . GLY A 1 83 ? -0.092 -5.106 -3.515 1.00 89.56 83 GLY A CA 1
ATOM 598 C C . GLY A 1 83 ? -1.192 -5.387 -4.547 1.00 89.56 83 GLY A C 1
ATOM 599 O O . GLY A 1 83 ? -2.351 -5.072 -4.280 1.00 89.56 83 GLY A O 1
ATOM 600 N N . ARG A 1 84 ? -0.888 -6.038 -5.683 1.00 88.81 84 ARG A N 1
ATOM 601 C CA . ARG A 1 84 ? -1.888 -6.421 -6.705 1.00 88.81 84 ARG A CA 1
ATOM 602 C C . ARG A 1 84 ? -3.014 -7.310 -6.180 1.00 88.81 84 ARG A C 1
ATOM 604 O O . ARG A 1 84 ? -4.145 -7.218 -6.651 1.00 88.81 84 ARG A O 1
ATOM 611 N N . SER A 1 85 ? -2.702 -8.185 -5.231 1.00 83.44 85 SER A N 1
ATOM 612 C CA . SER A 1 85 ? -3.675 -9.002 -4.514 1.00 83.44 85 SER A CA 1
ATOM 613 C C . SER A 1 85 ? -3.347 -8.952 -3.034 1.00 83.44 85 SER A C 1
ATOM 615 O O . SER A 1 85 ? -2.189 -9.102 -2.644 1.00 83.44 85 SER A O 1
ATOM 617 N N . LEU A 1 86 ? -4.370 -8.739 -2.216 1.00 77.88 86 LEU A N 1
ATOM 618 C CA . LEU A 1 86 ? -4.247 -8.679 -0.771 1.00 77.88 86 LEU A CA 1
ATOM 619 C C . LEU A 1 86 ? -5.157 -9.736 -0.157 1.00 77.88 86 LEU A C 1
ATOM 621 O O . LEU A 1 86 ? -6.322 -9.865 -0.532 1.00 77.88 86 LEU A O 1
ATOM 625 N N . ALA A 1 87 ? -4.638 -10.453 0.833 1.00 72.50 87 ALA A N 1
ATOM 626 C CA . ALA A 1 87 ? -5.429 -11.303 1.708 1.00 72.50 87 ALA A CA 1
ATOM 627 C C . ALA A 1 87 ? -4.975 -11.075 3.151 1.00 72.50 87 ALA A C 1
ATOM 629 O O . ALA A 1 87 ? -3.784 -11.124 3.447 1.00 72.50 87 ALA A O 1
ATOM 630 N N . ILE A 1 88 ? -5.925 -10.839 4.053 1.00 63.75 88 ILE A N 1
ATOM 631 C CA . ILE A 1 88 ? -5.672 -10.871 5.493 1.00 63.75 88 ILE A CA 1
ATOM 632 C C . ILE A 1 88 ? -6.031 -12.269 5.985 1.00 63.75 88 ILE A C 1
ATOM 634 O O . ILE A 1 88 ? -7.167 -12.716 5.837 1.00 63.75 88 ILE A O 1
ATOM 638 N N . SER A 1 89 ? -5.065 -12.951 6.596 1.00 61.59 89 SER A N 1
ATOM 639 C CA . SER A 1 89 ? -5.312 -14.151 7.391 1.00 61.59 89 SER A CA 1
ATOM 640 C C . SER A 1 89 ? -5.052 -13.828 8.861 1.00 61.59 89 SER A C 1
ATOM 642 O O . SER A 1 89 ? -3.900 -13.686 9.266 1.00 61.59 89 SER A O 1
ATOM 644 N N . GLY A 1 90 ? -6.110 -13.695 9.663 1.00 54.31 90 GLY A N 1
ATOM 645 C CA . GLY A 1 90 ? -5.978 -13.501 11.105 1.00 54.31 90 GLY A CA 1
ATOM 646 C C . GLY A 1 90 ? -7.292 -13.156 11.800 1.00 54.31 90 GLY A C 1
ATOM 647 O O . GLY A 1 90 ? -8.090 -12.372 11.292 1.00 54.31 90 GLY A O 1
ATOM 648 N N . SER A 1 91 ? -7.498 -13.749 12.973 1.00 56.78 91 SER A N 1
ATOM 649 C CA . SER A 1 91 ? -8.553 -13.389 13.920 1.00 56.78 91 SER A CA 1
ATOM 650 C C . SER A 1 91 ? -8.099 -12.171 14.723 1.00 56.78 91 SER A C 1
ATOM 652 O O . SER A 1 91 ? -7.024 -12.208 15.323 1.00 56.78 91 SER A O 1
ATOM 654 N N . ILE A 1 92 ? -8.910 -11.113 14.779 1.00 48.22 92 ILE A N 1
ATOM 655 C CA . ILE A 1 92 ? -8.716 -10.021 15.739 1.00 48.22 92 ILE A CA 1
ATOM 656 C C . ILE A 1 92 ? -9.029 -10.602 17.122 1.00 48.22 92 ILE A C 1
ATOM 658 O O . ILE A 1 92 ? -10.184 -10.848 17.461 1.00 48.22 92 ILE A O 1
ATOM 662 N N . LEU A 1 93 ? -7.994 -10.925 17.895 1.00 44.91 93 LEU A N 1
ATOM 663 C CA . LEU A 1 93 ? -8.149 -11.234 19.312 1.00 44.91 93 LEU A CA 1
ATOM 664 C C . LEU A 1 93 ? -8.385 -9.914 20.048 1.00 44.91 93 LEU A C 1
ATOM 666 O O . LEU A 1 93 ? -7.444 -9.236 20.457 1.00 44.91 93 LEU A O 1
ATOM 670 N N . ASP A 1 94 ? -9.658 -9.560 20.203 1.00 57.22 94 ASP A N 1
ATOM 671 C CA . ASP A 1 94 ? -10.098 -8.553 21.160 1.00 57.22 94 ASP A CA 1
ATOM 672 C C . ASP A 1 94 ? -9.717 -9.026 22.573 1.00 57.22 94 ASP A C 1
ATOM 674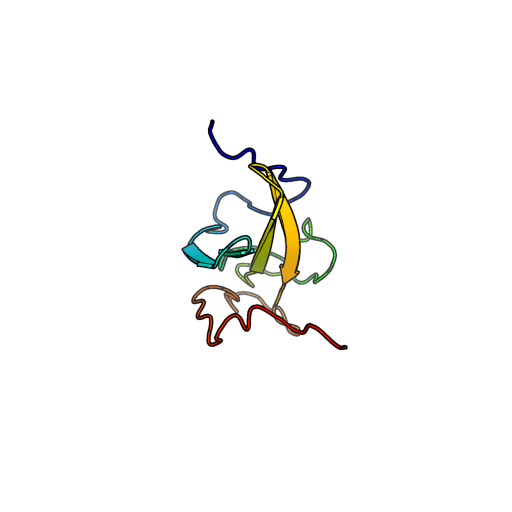 O O . ASP A 1 94 ? -10.311 -9.956 23.118 1.00 57.22 94 ASP A O 1
ATOM 678 N N . GLY A 1 95 ? -8.720 -8.386 23.184 1.00 53.38 95 GLY A N 1
ATOM 679 C CA . GLY A 1 95 ? -8.499 -8.476 24.627 1.00 53.38 95 GLY A CA 1
ATOM 680 C C . GLY A 1 95 ? -7.262 -9.253 25.067 1.00 53.38 95 GLY A C 1
ATOM 681 O O . GLY A 1 95 ? -7.347 -10.366 25.583 1.00 53.38 95 GLY A O 1
ATOM 682 N N . TRP A 1 96 ? -6.112 -8.583 25.041 1.00 41.84 96 TRP A N 1
ATOM 683 C CA . TRP A 1 96 ? -5.114 -8.785 26.090 1.00 41.84 96 TRP A CA 1
ATOM 684 C C . TRP A 1 96 ? -5.433 -7.835 27.246 1.00 41.84 96 TRP A C 1
ATOM 686 O O . TRP A 1 96 ? -5.054 -6.668 27.243 1.00 41.84 96 TRP A O 1
ATOM 696 N N . SER A 1 97 ? -6.166 -8.339 28.239 1.00 52.75 97 SER A N 1
ATOM 697 C CA . SER A 1 97 ? -6.153 -7.766 29.584 1.00 52.75 97 SER A CA 1
ATOM 698 C C . SER A 1 97 ? -5.163 -8.587 30.402 1.00 52.75 9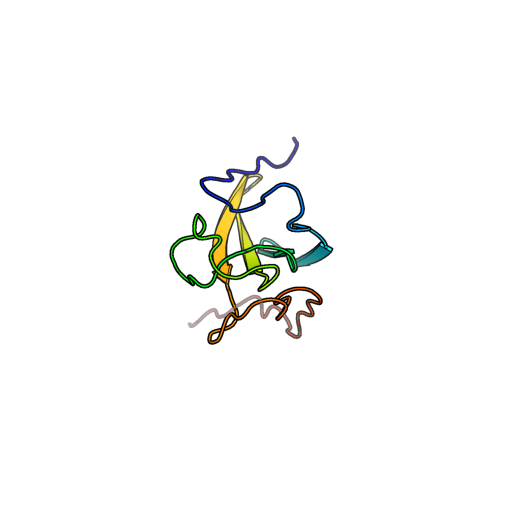7 SER A C 1
ATOM 700 O O . SER A 1 97 ? -5.465 -9.707 30.815 1.00 52.75 97 SER A O 1
ATOM 702 N N . ALA A 1 98 ? -3.955 -8.056 30.584 1.00 46.03 98 ALA A N 1
ATOM 703 C CA . ALA A 1 98 ? -3.069 -8.544 31.628 1.00 46.03 98 ALA A CA 1
ATOM 704 C C . ALA A 1 98 ? -3.626 -8.034 32.964 1.00 46.03 98 ALA A C 1
ATOM 706 O O . ALA A 1 98 ? -3.784 -6.825 33.147 1.00 46.03 98 ALA A O 1
ATOM 707 N N . LYS A 1 99 ? -3.993 -8.967 33.846 1.00 48.31 99 LYS A N 1
ATOM 708 C CA . LYS A 1 99 ? -4.169 -8.677 35.270 1.00 48.31 99 LYS A CA 1
ATOM 709 C C . LYS A 1 99 ? -2.823 -8.381 35.913 1.00 48.31 99 LYS A C 1
ATOM 711 O O . LYS A 1 99 ? -1.840 -9.034 35.497 1.00 48.31 99 LYS A O 1
#

Nearest PDB structures (foldseek):
  6pbg-assembly1_A  TM=7.428E-01  e=4.521E+00  Homo sapiens
  6wb9-assembly1_1  TM=7.484E-01  e=8.553E+00  Saccharomyces cerevisiae W303
  3ts2-assembly1_B  TM=4.193E-01  e=2.390E+00  Mus musculus
  8etg-assembly1_d  TM=4.822E-01  e=5.474E+00  Schizosaccharomyces pombe
  8faa-assembly1_P-4  TM=2.876E-01  e=1.738E+00  Xanthomonas campestris pv. campestris

Mean predicted aligned error: 8.28 Å

Radius of gyration: 14.77 Å; Cα contacts (8 Å, |Δi|>4): 235; chains: 1; bounding box: 35×28×48 Å

Secondary s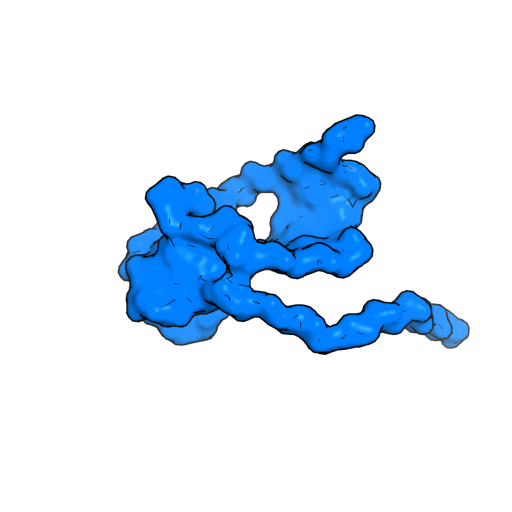tructure (DSSP, 8-state):
-PPEEE--S----TTS-TTSEEEEETTEEEEEETT---S-SS-TT---STT-BEEEEEEEETTEEEEEEEE--TT--TT--BTSS--------------

Solvent-accessible surface area (backbone atoms only — not comparable to full-atom values): 5695 Å² total; per-residue (Å²): 134,82,68,47,75,57,82,79,80,73,61,65,56,97,75,10,47,67,61,72,22,74,48,76,58,94,52,36,37,42,32,10,13,24,38,20,36,22,55,51,75,82,46,52,86,37,63,83,12,53,28,7,14,24,32,38,32,30,39,49,61,93,57,36,35,38,76,76,46,68,44,54,53,97,78,35,37,62,65,63,27,29,36,57,72,78,81,88,87,80,80,85,77,86,74,88,77,83,129

Sequence (99 aa):
MEPTVISEGINTGSGDQFGSAVLISGDMAVIGAPNEDSASIVDQNDNSALDSGAVYVFTRTGTAWSQQAYLKAPNAESTDQFGRSLAISGSILDGWSAK

Foldseek 3Di:
DAFAEPDDQAQPPDPQCWQLEWDDDDFKIKTKRQQQAAPDQPHNPHRPAGSLIWIWMWGDDPRYIYTPGIDGDPRRHHNVSPRNYDDDDDDPPPDDDDD